Protein AF-A0A1H3YT05-F1 (afdb_monomer)

Nearest PDB structures (foldseek):
  6psk-assembly1_R-2  TM=5.001E-01  e=8.978E+00  Escherichia phage ECML-134

Sequence (49 aa):
MRVLFLPEVENYLFELTEILYKKEYFGFKERAVKYVVDLENDIRTNLMN

Foldseek 3Di:
DFDDDDPVVVVVLVVQLVVCVVVCVPVDSVVSNVVSVVVVVCCGPVVVD

Structure (mmCIF, N/CA/C/O backbone):
data_AF-A0A1H3YT05-F1
#
_entry.id   AF-A0A1H3YT05-F1
#
loop_
_atom_site.group_PDB
_atom_site.id
_atom_site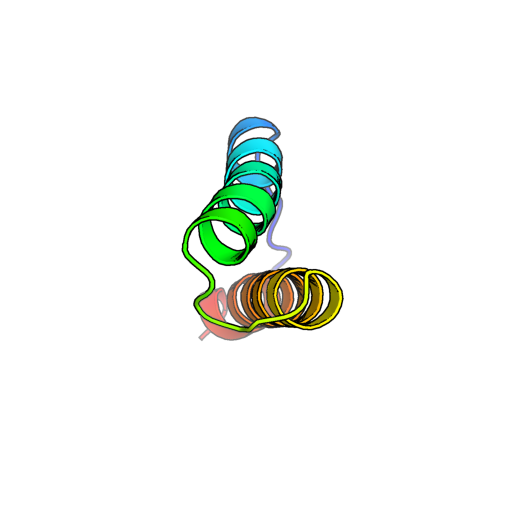.type_symbol
_atom_site.label_atom_id
_atom_site.label_alt_id
_atom_site.label_comp_id
_atom_site.label_asym_id
_atom_site.label_entity_id
_atom_site.label_seq_id
_atom_site.pdbx_PDB_ins_code
_atom_site.Cartn_x
_atom_site.Cartn_y
_atom_site.Cartn_z
_atom_site.occupancy
_atom_site.B_iso_or_equiv
_atom_site.auth_seq_id
_atom_site.auth_comp_id
_atom_site.auth_asym_id
_atom_site.auth_atom_id
_atom_site.pdbx_PDB_model_num
ATOM 1 N N . MET A 1 1 ? 16.340 -6.271 -14.444 1.00 69.25 1 MET A N 1
ATOM 2 C CA . MET A 1 1 ? 15.429 -5.187 -14.877 1.00 69.25 1 MET A CA 1
ATOM 3 C C . MET A 1 1 ? 15.042 -4.387 -13.638 1.00 69.25 1 MET A C 1
ATOM 5 O O . MET A 1 1 ? 15.017 -4.974 -12.568 1.00 69.25 1 MET A O 1
ATOM 9 N N . ARG A 1 2 ? 14.832 -3.069 -13.723 1.00 79.75 2 ARG A N 1
ATOM 10 C CA . ARG A 1 2 ? 14.437 -2.243 -12.567 1.00 79.75 2 ARG A CA 1
ATOM 11 C C . ARG A 1 2 ? 13.045 -1.684 -12.829 1.00 79.75 2 ARG A C 1
ATOM 13 O O . ARG A 1 2 ? 12.876 -0.965 -13.807 1.00 79.75 2 ARG A O 1
ATOM 20 N N . VAL A 1 3 ? 12.078 -2.000 -11.969 1.00 83.94 3 VAL A N 1
ATOM 21 C CA . VAL A 1 3 ? 10.750 -1.375 -12.013 1.00 83.94 3 VAL A CA 1
ATOM 22 C C . VAL A 1 3 ? 10.867 0.042 -11.451 1.00 83.94 3 VAL A C 1
ATOM 24 O O . VAL A 1 3 ? 11.338 0.238 -10.325 1.00 83.94 3 VAL A O 1
ATOM 27 N N . LEU A 1 4 ? 10.477 1.025 -12.258 1.00 89.44 4 LEU A N 1
ATOM 28 C CA . LEU A 1 4 ? 10.381 2.431 -11.878 1.00 89.44 4 LEU A CA 1
ATOM 29 C C . LEU A 1 4 ? 8.905 2.813 -11.878 1.00 89.44 4 LEU A C 1
ATOM 31 O O . LEU A 1 4 ? 8.215 2.592 -12.873 1.00 89.44 4 LEU A O 1
ATOM 35 N N . PHE A 1 5 ? 8.433 3.363 -10.765 1.00 91.88 5 PHE A N 1
ATOM 36 C CA . PHE A 1 5 ? 7.083 3.893 -10.684 1.00 91.88 5 PHE A CA 1
ATOM 37 C C . PHE A 1 5 ? 7.044 5.293 -11.281 1.00 91.88 5 PHE A C 1
ATOM 39 O O . PHE A 1 5 ? 7.970 6.085 -11.102 1.00 91.88 5 PHE A O 1
ATOM 46 N N . LEU A 1 6 ? 5.970 5.579 -12.011 1.00 95.81 6 LEU A N 1
ATOM 47 C CA . LEU A 1 6 ? 5.636 6.952 -12.355 1.00 95.81 6 LEU A CA 1
ATOM 48 C C . LEU A 1 6 ? 5.083 7.651 -11.100 1.00 95.81 6 LEU A C 1
ATOM 50 O O . LEU A 1 6 ? 4.442 6.975 -10.287 1.00 95.81 6 LEU A O 1
ATOM 54 N N . PRO A 1 7 ? 5.266 8.974 -10.945 1.00 96.62 7 PRO A N 1
ATOM 55 C CA . PRO A 1 7 ? 4.729 9.720 -9.804 1.00 96.62 7 PRO A CA 1
ATOM 56 C C . PRO A 1 7 ? 3.224 9.502 -9.583 1.00 96.62 7 PRO A C 1
ATOM 58 O O . PRO A 1 7 ? 2.750 9.449 -8.452 1.00 96.62 7 PRO A O 1
ATOM 61 N N . GLU A 1 8 ? 2.457 9.322 -10.659 1.00 97.50 8 GLU A N 1
ATOM 62 C CA . GLU A 1 8 ? 1.025 9.027 -10.603 1.00 97.50 8 GLU A CA 1
ATOM 63 C C . GLU A 1 8 ? 0.742 7.688 -9.913 1.00 97.50 8 GLU A C 1
ATOM 65 O O . GLU A 1 8 ? -0.204 7.581 -9.137 1.00 97.50 8 GLU A O 1
ATOM 70 N N . VAL A 1 9 ? 1.584 6.678 -10.143 1.00 95.50 9 VAL A N 1
ATOM 71 C CA . VAL A 1 9 ? 1.439 5.359 -9.517 1.00 95.50 9 VAL A CA 1
ATOM 72 C C . VAL A 1 9 ? 1.761 5.425 -8.027 1.00 95.50 9 VAL A C 1
ATOM 74 O O . VAL A 1 9 ? 1.057 4.813 -7.227 1.00 95.50 9 VAL A O 1
ATOM 77 N N . GLU A 1 10 ? 2.767 6.207 -7.633 1.00 95.00 10 GLU A N 1
ATOM 78 C CA . GLU A 1 10 ? 3.069 6.449 -6.217 1.00 95.00 10 GLU A CA 1
ATOM 79 C C . GLU A 1 10 ? 1.891 7.135 -5.509 1.00 95.00 10 GLU A C 1
ATOM 81 O O . GLU A 1 10 ? 1.483 6.710 -4.425 1.00 95.00 10 GLU A O 1
ATOM 86 N N . ASN A 1 11 ? 1.271 8.125 -6.162 1.00 97.81 11 ASN A N 1
ATOM 87 C CA . ASN A 1 11 ? 0.063 8.775 -5.652 1.00 97.81 11 ASN A CA 1
ATOM 88 C C . ASN A 1 11 ? -1.105 7.788 -5.501 1.00 97.81 11 ASN A C 1
ATOM 90 O O . ASN A 1 11 ? -1.801 7.829 -4.487 1.00 97.81 11 ASN A O 1
ATOM 94 N N . TYR A 1 12 ? -1.300 6.869 -6.453 1.00 98.00 12 TYR A N 1
ATOM 95 C CA . TYR A 1 12 ? -2.338 5.839 -6.346 1.00 98.00 12 TYR A CA 1
ATOM 96 C C . TYR A 1 12 ? -2.088 4.860 -5.197 1.00 98.00 12 TYR A C 1
ATOM 98 O O . TYR A 1 12 ? -3.030 4.493 -4.498 1.00 98.00 12 TYR A O 1
ATOM 106 N N . LEU A 1 13 ? -0.839 4.451 -4.962 1.00 97.19 13 LEU A N 1
ATOM 107 C CA . LEU A 1 13 ? -0.485 3.587 -3.830 1.00 97.19 13 LEU A CA 1
ATOM 108 C C . LEU A 1 13 ? -0.727 4.304 -2.489 1.00 97.19 13 LEU A C 1
ATOM 110 O O . LEU A 1 13 ? -1.268 3.719 -1.545 1.00 97.19 13 LEU A O 1
ATOM 114 N N . PHE A 1 14 ? -0.415 5.598 -2.415 1.00 96.56 14 PHE A N 1
ATOM 115 C CA . PHE A 1 14 ? -0.734 6.412 -1.244 1.00 96.56 14 PHE A CA 1
ATOM 116 C C . PHE A 1 14 ? -2.250 6.534 -1.020 1.00 96.56 14 PHE A C 1
ATOM 118 O O . PHE A 1 14 ? -2.739 6.266 0.080 1.00 96.56 14 PHE A O 1
ATOM 125 N N . GLU A 1 15 ? -3.015 6.872 -2.060 1.00 98.12 15 GLU A N 1
ATOM 126 C CA . GLU A 1 15 ? -4.476 6.977 -1.984 1.00 98.12 15 GLU A CA 1
ATOM 127 C C . GLU A 1 15 ? -5.125 5.640 -1.601 1.00 98.12 15 GLU A C 1
ATOM 129 O O . GLU A 1 15 ? -6.047 5.602 -0.781 1.00 98.12 15 GLU A O 1
ATOM 134 N N . LEU A 1 16 ? -4.599 4.528 -2.119 1.00 98.06 16 LEU A N 1
ATOM 135 C CA . LEU A 1 16 ? -5.049 3.184 -1.777 1.00 98.06 16 LEU A CA 1
ATOM 136 C C . LEU A 1 16 ? -4.954 2.927 -0.269 1.00 98.06 16 LEU A C 1
ATOM 138 O O . LEU A 1 16 ? -5.889 2.377 0.311 1.00 98.06 16 LEU A O 1
ATOM 142 N N . THR A 1 17 ? -3.883 3.377 0.390 1.00 97.69 17 THR A N 1
ATOM 143 C CA . THR A 1 17 ? -3.743 3.258 1.851 1.00 97.69 17 THR A CA 1
ATOM 144 C C . THR A 1 17 ? -4.905 3.941 2.578 1.00 97.69 17 THR A C 1
ATOM 146 O O . THR A 1 17 ? -5.517 3.359 3.478 1.00 97.69 17 THR A O 1
ATOM 149 N N . GLU A 1 18 ? -5.252 5.161 2.163 1.00 97.00 18 GLU A N 1
ATOM 150 C CA . GLU A 1 18 ? -6.347 5.932 2.754 1.00 97.00 18 GLU A CA 1
ATOM 151 C C . GLU A 1 18 ? -7.716 5.303 2.472 1.00 97.00 18 GLU A C 1
ATOM 153 O O . GLU A 1 18 ? -8.565 5.253 3.363 1.00 97.00 18 GLU A O 1
ATOM 158 N N . ILE A 1 19 ? -7.934 4.775 1.264 1.00 97.81 19 ILE A N 1
ATOM 159 C CA . ILE A 1 19 ? -9.163 4.053 0.909 1.00 97.81 19 ILE A CA 1
ATOM 160 C C . ILE A 1 19 ? -9.322 2.807 1.784 1.00 97.81 19 ILE A C 1
ATOM 162 O O . ILE A 1 19 ? -10.405 2.570 2.324 1.00 97.81 19 ILE A O 1
ATOM 166 N N . LEU A 1 20 ? -8.255 2.021 1.940 1.00 97.94 20 LEU A N 1
ATOM 167 C CA . LEU A 1 20 ? -8.263 0.786 2.723 1.00 97.94 20 LEU A CA 1
ATOM 168 C C . LEU A 1 20 ? -8.535 1.056 4.204 1.00 97.94 20 LEU A C 1
ATOM 170 O O . LEU A 1 20 ? -9.288 0.311 4.834 1.00 97.94 20 LEU A O 1
ATOM 174 N N . TYR A 1 21 ? -7.974 2.141 4.739 1.00 95.94 21 TYR A N 1
ATOM 175 C CA . TYR A 1 21 ? -8.248 2.583 6.100 1.00 95.94 21 TYR A CA 1
ATOM 176 C C . TYR A 1 21 ? -9.695 3.071 6.270 1.00 95.94 21 TYR A C 1
ATOM 178 O O . TYR A 1 21 ? -10.402 2.575 7.143 1.00 95.94 21 TYR A O 1
ATOM 186 N N . LYS A 1 22 ? -10.176 3.978 5.407 1.00 97.06 22 LYS A N 1
ATOM 187 C CA . LYS A 1 22 ? -11.540 4.544 5.486 1.00 97.06 22 LYS A CA 1
ATOM 188 C C . LYS A 1 22 ? -12.644 3.507 5.307 1.00 97.06 22 LYS A C 1
ATOM 190 O O . LYS A 1 22 ? -13.746 3.698 5.806 1.00 97.06 22 LYS A O 1
ATOM 195 N N . LYS A 1 23 ? -12.368 2.439 4.560 1.00 97.62 23 LYS A N 1
ATOM 196 C CA . LYS A 1 23 ? -13.295 1.315 4.372 1.00 97.62 23 LYS A CA 1
ATOM 197 C C . LYS A 1 23 ? -13.173 0.243 5.456 1.00 97.62 23 LYS A C 1
ATOM 199 O O . LYS A 1 23 ? -13.836 -0.780 5.349 1.00 97.62 23 LYS A O 1
ATOM 204 N N . GLU A 1 24 ? -12.320 0.459 6.456 1.00 95.56 24 GLU A N 1
ATOM 205 C CA . GLU A 1 24 ? -12.111 -0.432 7.600 1.00 95.56 24 GLU A 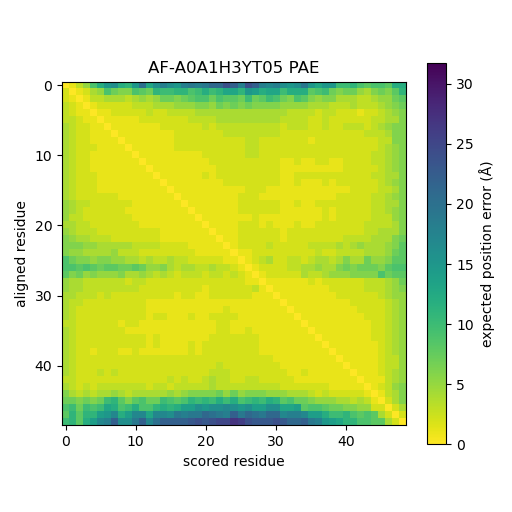CA 1
ATOM 206 C C . GLU A 1 24 ? -11.700 -1.868 7.227 1.00 95.56 24 GLU A C 1
ATOM 208 O O . GLU A 1 24 ? -11.803 -2.772 8.053 1.00 95.56 24 GLU A O 1
ATOM 213 N N . TYR A 1 25 ? -11.139 -2.088 6.027 1.00 95.12 25 TYR A N 1
ATOM 214 C CA . TYR A 1 25 ? -10.738 -3.424 5.552 1.00 95.12 25 TYR A CA 1
ATOM 215 C C . TYR A 1 25 ? -9.788 -4.142 6.510 1.00 95.12 25 TYR A C 1
ATOM 217 O O . TYR A 1 25 ? -9.806 -5.366 6.613 1.00 95.12 25 TYR A O 1
ATOM 225 N N . PHE A 1 26 ? -8.957 -3.374 7.216 1.00 92.00 26 PHE A N 1
ATOM 226 C CA . PHE A 1 26 ? -7.974 -3.908 8.145 1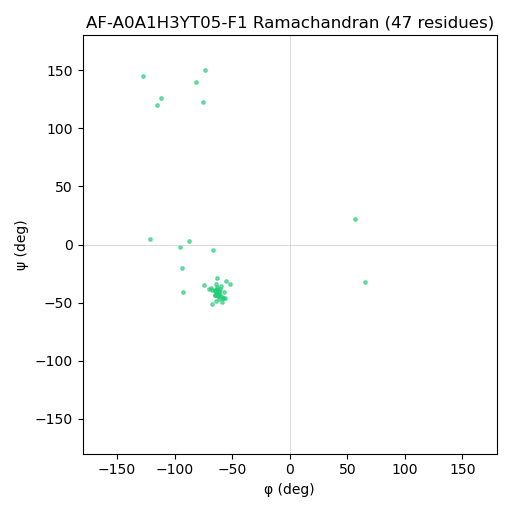.00 92.00 26 PHE A CA 1
ATOM 227 C C . PHE A 1 26 ? -8.140 -3.392 9.573 1.00 92.00 26 PHE A C 1
ATOM 229 O O . PHE A 1 26 ? -7.289 -3.689 10.403 1.00 92.00 26 PHE A O 1
ATOM 236 N N . GLY A 1 27 ? -9.172 -2.612 9.897 1.00 89.81 27 GLY A N 1
ATOM 237 C CA . GLY A 1 27 ? -9.422 -2.037 11.232 1.00 89.81 27 GLY A CA 1
ATOM 238 C C . GLY A 1 27 ? -8.401 -1.009 11.766 1.00 89.81 27 GLY A C 1
ATOM 239 O O . GLY A 1 27 ? -8.796 -0.091 12.470 1.00 89.81 27 GLY A O 1
ATOM 240 N N . PHE A 1 28 ? -7.111 -1.115 11.426 1.00 93.00 28 PHE A N 1
ATOM 241 C CA . PHE A 1 28 ? -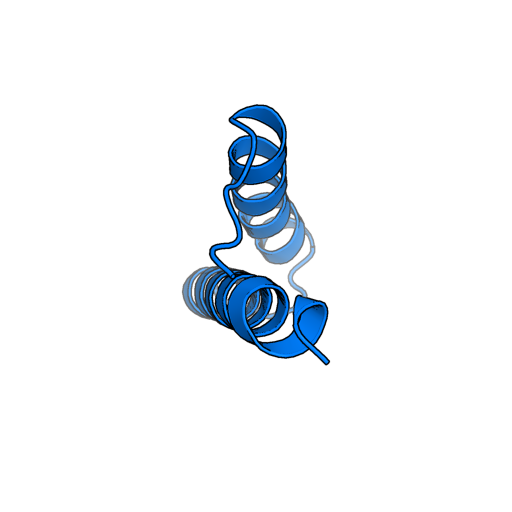6.049 -0.183 11.828 1.00 93.00 28 PHE A CA 1
ATOM 242 C C . PHE A 1 28 ? -5.266 0.308 10.606 1.00 93.00 28 PHE A C 1
ATOM 244 O O . PHE A 1 28 ? -5.030 -0.459 9.664 1.00 93.00 28 PHE A O 1
ATOM 251 N N . LYS A 1 29 ? -4.830 1.573 10.632 1.00 93.44 29 LYS A N 1
ATOM 252 C CA . LYS A 1 29 ? -4.132 2.221 9.510 1.00 93.44 29 LYS A CA 1
ATOM 253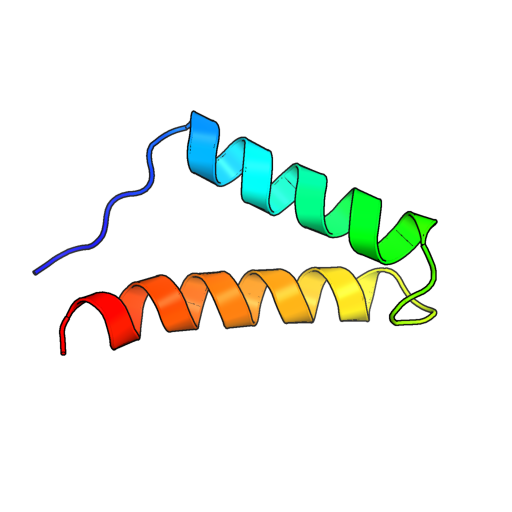 C C . LYS A 1 29 ? -2.799 1.544 9.192 1.00 93.44 29 LYS A C 1
ATOM 255 O O . LYS A 1 29 ? -2.457 1.378 8.027 1.00 93.44 29 LYS A O 1
ATOM 260 N N . GLU A 1 30 ? -2.086 1.071 10.206 1.00 96.44 30 GLU A N 1
ATOM 261 C CA . GLU A 1 30 ? -0.798 0.383 10.087 1.00 96.44 30 GLU A CA 1
ATOM 262 C C . GLU A 1 30 ? -0.908 -0.881 9.230 1.00 96.44 30 GLU A C 1
ATOM 264 O O . GLU A 1 30 ? -0.001 -1.202 8.464 1.00 96.44 30 GLU A O 1
ATOM 269 N N . ARG A 1 31 ? -2.042 -1.589 9.316 1.00 97.31 31 ARG A N 1
ATOM 270 C CA . ARG A 1 31 ? -2.287 -2.785 8.504 1.00 97.31 31 ARG A CA 1
ATOM 271 C C . ARG A 1 31 ? -2.593 -2.441 7.044 1.00 97.31 31 ARG A C 1
ATOM 273 O O . ARG A 1 31 ? -2.139 -3.162 6.163 1.00 97.31 31 ARG A O 1
ATOM 280 N N . ALA A 1 32 ? -3.279 -1.325 6.784 1.00 97.75 32 ALA A N 1
ATOM 281 C CA . ALA A 1 32 ? -3.467 -0.809 5.426 1.00 97.75 32 ALA A CA 1
ATOM 282 C C . ALA A 1 32 ? -2.133 -0.371 4.796 1.00 97.75 32 ALA A C 1
ATOM 284 O O . ALA A 1 32 ? -1.850 -0.732 3.657 1.00 97.75 32 ALA A O 1
ATOM 285 N N . VAL A 1 33 ? -1.281 0.326 5.559 1.00 98.00 33 VAL A N 1
ATOM 286 C CA . VAL A 1 33 ? 0.078 0.699 5.127 1.00 98.00 33 VAL A CA 1
ATOM 287 C C . VAL A 1 33 ? 0.892 -0.550 4.800 1.00 98.00 33 VAL A C 1
ATOM 289 O O . VAL A 1 33 ? 1.476 -0.635 3.723 1.00 98.00 33 VAL A O 1
ATOM 292 N N . LYS A 1 34 ? 0.899 -1.544 5.701 1.00 98.12 34 LYS A N 1
ATOM 293 C CA . LYS A 1 34 ? 1.623 -2.800 5.480 1.00 98.12 34 LYS A CA 1
ATOM 294 C C . LYS A 1 34 ? 1.189 -3.484 4.184 1.00 98.12 34 LYS A C 1
ATOM 296 O O . LYS A 1 34 ? 2.048 -3.890 3.413 1.00 98.12 34 LYS A O 1
ATOM 301 N N . TYR A 1 35 ? -0.116 -3.576 3.939 1.00 97.69 35 TYR A N 1
ATOM 302 C CA . TYR A 1 35 ? -0.643 -4.177 2.716 1.00 97.69 35 TYR A CA 1
ATOM 303 C C . TYR A 1 35 ? -0.124 -3.475 1.453 1.00 97.69 35 TYR A C 1
ATOM 305 O O . TYR A 1 35 ? 0.309 -4.140 0.517 1.00 97.69 35 TYR A O 1
ATOM 313 N N . VAL A 1 36 ? -0.133 -2.140 1.423 1.00 97.69 36 VAL A N 1
ATOM 314 C CA . VAL A 1 36 ? 0.334 -1.380 0.252 1.00 97.69 36 VAL A CA 1
ATOM 315 C C . VAL A 1 36 ? 1.845 -1.517 0.051 1.00 97.69 36 VAL A C 1
ATOM 317 O O . VAL A 1 36 ? 2.289 -1.643 -1.086 1.00 97.69 36 VAL A O 1
ATOM 320 N N . VAL A 1 37 ? 2.635 -1.559 1.128 1.00 97.25 37 VAL A N 1
ATOM 321 C CA . VAL A 1 37 ? 4.085 -1.817 1.048 1.00 97.25 37 VAL A CA 1
ATOM 322 C C . VAL A 1 37 ? 4.370 -3.224 0.519 1.00 97.25 37 VAL A C 1
ATOM 324 O O . VAL A 1 37 ? 5.241 -3.400 -0.332 1.00 97.25 37 VAL A O 1
ATOM 327 N N . ASP A 1 38 ? 3.635 -4.230 0.996 1.00 96.94 38 ASP A N 1
ATOM 328 C CA . ASP A 1 38 ? 3.771 -5.604 0.508 1.00 96.94 38 ASP A CA 1
ATOM 329 C C . ASP A 1 38 ? 3.382 -5.684 -0.986 1.00 96.94 38 ASP A C 1
ATOM 331 O O . ASP A 1 38 ? 4.114 -6.279 -1.774 1.00 96.94 38 ASP A O 1
ATOM 335 N N . LEU A 1 39 ? 2.318 -4.988 -1.409 1.00 95.94 39 LEU A N 1
ATOM 336 C CA . LEU A 1 39 ? 1.925 -4.859 -2.818 1.00 95.94 39 LEU A CA 1
ATOM 337 C C . LEU A 1 39 ? 3.005 -4.179 -3.673 1.00 95.94 39 LEU A C 1
ATOM 339 O O . LEU A 1 39 ? 3.295 -4.636 -4.777 1.00 95.94 39 LEU A O 1
ATOM 343 N N . GLU A 1 40 ? 3.612 -3.095 -3.189 1.00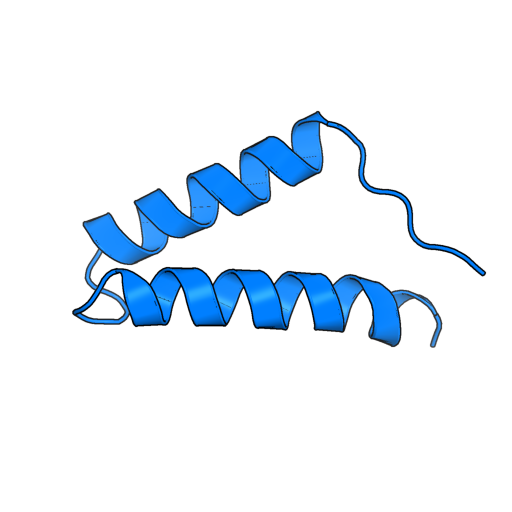 95.00 40 GLU A N 1
ATOM 344 C CA . GLU A 1 40 ? 4.702 -2.420 -3.897 1.0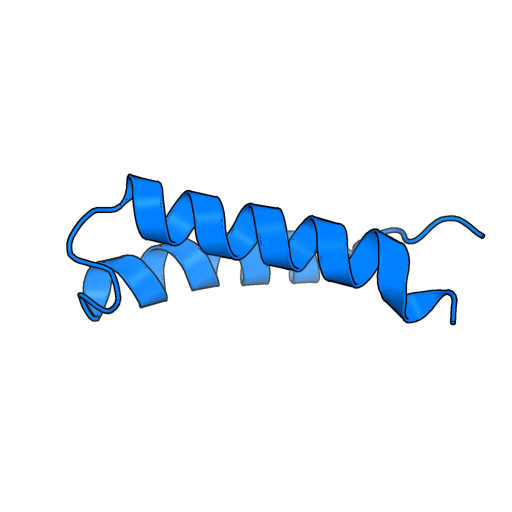0 95.00 40 GLU A CA 1
ATOM 345 C C . GLU A 1 40 ? 5.882 -3.377 -4.118 1.00 95.00 40 GLU A C 1
ATOM 347 O O . GLU A 1 40 ? 6.427 -3.459 -5.224 1.00 95.00 40 GLU A O 1
ATOM 352 N N . ASN A 1 41 ? 6.248 -4.138 -3.085 1.00 93.62 41 ASN A N 1
ATOM 353 C CA . ASN A 1 41 ? 7.297 -5.146 -3.173 1.00 93.62 41 ASN A CA 1
ATOM 354 C C . ASN A 1 41 ? 6.938 -6.250 -4.171 1.00 93.62 41 ASN A C 1
ATOM 356 O O . ASN A 1 41 ? 7.775 -6.595 -5.002 1.00 93.62 41 ASN A O 1
ATOM 360 N N . ASP A 1 42 ? 5.702 -6.746 -4.149 1.00 93.19 42 ASP A N 1
ATOM 361 C CA . ASP A 1 42 ? 5.218 -7.754 -5.094 1.00 93.19 42 ASP A CA 1
ATOM 362 C C . ASP A 1 42 ? 5.258 -7.259 -6.540 1.00 93.19 42 ASP A C 1
ATOM 364 O O . ASP A 1 42 ? 5.649 -8.003 -7.436 1.00 93.19 42 ASP A O 1
ATOM 368 N N . ILE A 1 43 ? 4.908 -5.999 -6.794 1.00 91.62 43 ILE A N 1
ATOM 369 C CA . ILE A 1 43 ? 5.013 -5.403 -8.131 1.00 91.62 43 ILE A CA 1
ATOM 370 C C . ILE A 1 43 ? 6.479 -5.349 -8.569 1.00 91.62 43 ILE A C 1
ATOM 372 O O . ILE A 1 43 ? 6.809 -5.682 -9.710 1.00 91.62 43 ILE A O 1
ATOM 376 N N . ARG A 1 44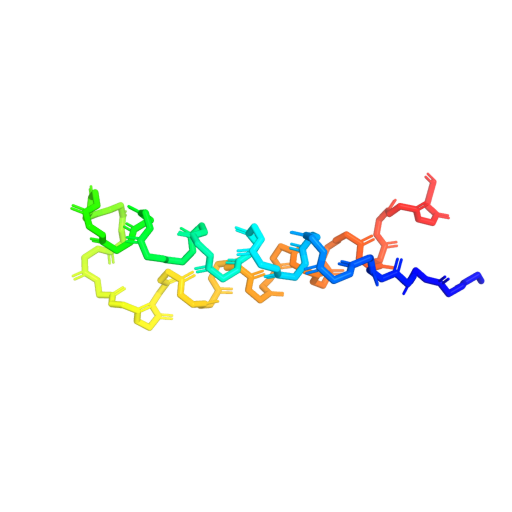 ? 7.374 -4.947 -7.660 1.00 89.31 44 ARG A N 1
ATOM 377 C CA . ARG A 1 44 ? 8.811 -4.874 -7.937 1.00 89.31 44 ARG A CA 1
ATOM 378 C C . ARG A 1 44 ? 9.409 -6.249 -8.223 1.00 89.31 44 ARG A C 1
ATOM 380 O O . ARG A 1 44 ? 10.332 -6.308 -9.027 1.00 89.31 44 ARG A O 1
ATOM 387 N N . THR A 1 45 ? 8.926 -7.319 -7.596 1.00 88.50 45 THR A N 1
ATOM 388 C CA . THR A 1 45 ? 9.488 -8.673 -7.733 1.00 88.50 45 THR A CA 1
ATOM 389 C C . THR A 1 45 ? 8.821 -9.498 -8.834 1.00 88.50 45 THR A C 1
ATOM 391 O O . THR A 1 45 ? 9.529 -10.163 -9.586 1.00 88.50 45 THR A O 1
ATOM 394 N N . ASN A 1 46 ? 7.494 -9.437 -8.975 1.00 81.19 46 ASN A N 1
ATOM 395 C CA . ASN A 1 46 ? 6.729 -10.350 -9.831 1.00 81.19 46 ASN A CA 1
ATOM 3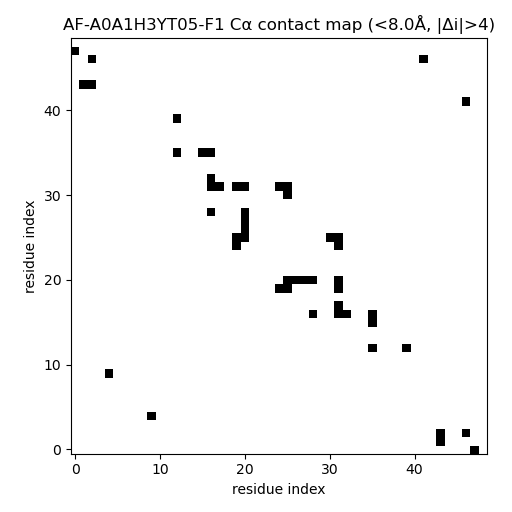96 C C . ASN A 1 46 ? 6.480 -9.842 -11.255 1.00 81.19 46 ASN A C 1
ATOM 398 O O . ASN A 1 46 ? 6.274 -10.666 -12.137 1.00 81.19 46 ASN A O 1
ATOM 402 N N . LEU A 1 47 ? 6.567 -8.534 -11.538 1.00 69.19 47 LEU A N 1
ATOM 403 C CA . LEU A 1 47 ? 6.550 -8.044 -12.934 1.00 69.19 47 LEU A CA 1
ATOM 404 C C . LEU A 1 47 ? 7.798 -8.459 -13.738 1.00 69.19 47 LEU A C 1
ATOM 406 O O . LEU A 1 47 ? 7.902 -8.149 -14.923 1.00 69.19 47 LEU A O 1
ATOM 410 N N . MET A 1 48 ? 8.774 -9.103 -13.094 1.00 60.91 48 MET A N 1
ATOM 411 C CA . MET A 1 48 ? 9.980 -9.626 -13.734 1.00 60.91 48 MET A CA 1
ATOM 412 C C . MET A 1 48 ? 9.886 -11.111 -14.125 1.00 60.91 48 MET A C 1
ATOM 414 O O . MET A 1 48 ? 10.854 -11.606 -14.705 1.00 60.91 48 MET A O 1
ATOM 418 N N . ASN A 1 49 ? 8.774 -11.793 -13.819 1.00 50.44 49 ASN A N 1
ATOM 419 C CA . ASN A 1 49 ? 8.545 -13.208 -14.142 1.00 50.44 49 ASN A CA 1
ATOM 420 C C . ASN A 1 49 ? 7.690 -13.388 -15.399 1.00 50.44 49 ASN A C 1
ATOM 422 O O . ASN A 1 49 ? 6.679 -12.664 -15.535 1.00 50.44 49 ASN A O 1
#

pLDDT: mean 91.97, std 10.0, range [50.44, 98.12]

Radius of gyration: 11.84 Å; Cα contacts (8 Å, |Δi|>4): 25; chains: 1; bounding box: 29×23×27 Å

Mean predicted aligned error: 3.55 Å

Secondary structure (DSSP, 8-state):
------HHHHHHHHHHHHHHHHTTTTSSHHHHHHHHHHHHHHHHHHTT-

Solvent-accessible surface area (backbone atoms only — not comparable to full-atom values): 2903 Å² total; per-residue (Å²): 139,82,81,76,80,52,72,68,54,53,52,49,51,54,50,48,30,53,52,37,37,77,66,47,78,58,79,42,58,68,52,22,47,49,51,46,53,52,49,53,49,47,52,60,59,53,77,78,110